Protein AF-A0A1V4MBL6-F1 (afdb_monomer)

Structure (mmCIF, N/CA/C/O backbone):
data_AF-A0A1V4MBL6-F1
#
_entry.id   AF-A0A1V4MBL6-F1
#
loop_
_atom_site.group_PDB
_atom_site.id
_atom_site.type_symbol
_atom_site.label_atom_id
_atom_site.label_alt_id
_atom_site.label_comp_id
_atom_site.label_asym_id
_atom_site.label_entity_id
_atom_site.label_seq_id
_atom_site.pdbx_PDB_ins_code
_atom_site.Cartn_x
_atom_site.Cartn_y
_atom_site.Cartn_z
_atom_site.occupancy
_atom_site.B_iso_or_equiv
_atom_site.auth_seq_id
_atom_site.auth_comp_id
_atom_site.auth_asym_id
_atom_site.auth_atom_id
_atom_site.pdbx_PDB_model_num
ATOM 1 N N . MET A 1 1 ? -9.560 5.238 -21.343 1.00 43.06 1 MET A N 1
ATOM 2 C CA . MET A 1 1 ? -8.212 4.623 -21.256 1.00 43.06 1 MET A CA 1
ATOM 3 C C . MET A 1 1 ? -8.390 3.117 -21.176 1.00 43.06 1 MET A C 1
ATOM 5 O O . MET A 1 1 ? -9.021 2.657 -20.235 1.00 43.06 1 MET A O 1
ATOM 9 N N . ALA A 1 2 ? -7.923 2.374 -22.181 1.00 45.03 2 ALA A N 1
ATOM 10 C CA . ALA A 1 2 ? -8.092 0.924 -22.256 1.00 45.03 2 ALA A CA 1
ATOM 11 C C . ALA A 1 2 ? -7.493 0.217 -21.023 1.00 45.03 2 ALA A C 1
ATOM 13 O O . ALA A 1 2 ? -6.382 0.538 -20.595 1.00 45.03 2 ALA A O 1
ATOM 14 N N . ASN A 1 3 ? -8.230 -0.747 -20.464 1.00 56.44 3 ASN A N 1
ATOM 15 C CA . ASN A 1 3 ? -7.799 -1.600 -19.354 1.00 56.44 3 ASN A CA 1
ATOM 16 C C . ASN A 1 3 ? -6.728 -2.591 -19.850 1.00 56.44 3 ASN A C 1
ATOM 18 O O . ASN A 1 3 ? -6.990 -3.772 -20.071 1.00 56.44 3 ASN A O 1
ATOM 22 N N . ARG A 1 4 ? -5.502 -2.105 -20.078 1.00 68.50 4 ARG A N 1
ATOM 23 C CA . ARG A 1 4 ? -4.356 -2.967 -20.392 1.00 68.50 4 ARG A CA 1
ATOM 24 C C . ARG A 1 4 ? -4.126 -3.913 -19.209 1.00 68.50 4 ARG A C 1
ATOM 26 O O . ARG A 1 4 ? -3.923 -3.452 -18.084 1.00 68.50 4 ARG A O 1
ATOM 33 N N . LYS A 1 5 ? -4.122 -5.227 -19.459 1.00 79.00 5 LYS A N 1
ATOM 34 C CA . LYS A 1 5 ? -3.709 -6.224 -18.458 1.00 79.00 5 LYS A CA 1
ATOM 35 C C . LYS A 1 5 ? -2.285 -5.905 -17.987 1.00 79.00 5 LYS A C 1
ATOM 37 O O . LYS A 1 5 ? -1.397 -5.702 -18.814 1.00 79.00 5 LYS A O 1
ATOM 42 N N . LYS A 1 6 ? -2.076 -5.847 -16.667 1.00 82.12 6 LYS A N 1
ATOM 43 C CA . LYS A 1 6 ? -0.747 -5.608 -16.082 1.00 82.12 6 LYS A CA 1
ATOM 44 C C . LYS A 1 6 ? 0.186 -6.753 -16.453 1.00 82.12 6 LYS A C 1
ATOM 46 O O . LYS A 1 6 ? -0.160 -7.914 -16.239 1.00 82.12 6 LYS A O 1
ATOM 51 N N . ASN A 1 7 ? 1.357 -6.428 -16.990 1.00 87.81 7 ASN A N 1
ATOM 52 C CA . ASN A 1 7 ? 2.386 -7.427 -17.259 1.00 87.81 7 ASN A CA 1
ATOM 53 C C . ASN A 1 7 ? 3.273 -7.652 -16.012 1.00 87.81 7 ASN A C 1
ATOM 55 O O . ASN A 1 7 ? 3.113 -6.992 -14.983 1.00 87.81 7 ASN A O 1
ATOM 59 N N . LYS A 1 8 ? 4.228 -8.589 -16.090 1.00 90.75 8 LYS A N 1
ATOM 60 C CA . LYS A 1 8 ? 5.150 -8.883 -14.974 1.00 90.75 8 LYS A CA 1
ATOM 61 C C . LYS A 1 8 ? 5.974 -7.656 -14.545 1.00 90.75 8 LYS A C 1
ATOM 63 O O . LYS A 1 8 ? 6.215 -7.476 -13.355 1.00 90.75 8 LYS A O 1
ATOM 68 N N . LEU A 1 9 ? 6.346 -6.794 -15.494 1.00 92.50 9 LEU A N 1
ATOM 69 C CA . LEU A 1 9 ? 7.110 -5.567 -15.248 1.00 92.50 9 LEU A CA 1
ATOM 70 C C . LEU A 1 9 ? 6.273 -4.511 -14.505 1.00 92.50 9 LEU A C 1
ATOM 72 O O . LEU A 1 9 ? 6.762 -3.912 -13.551 1.00 92.50 9 LEU A O 1
ATOM 76 N N . ASP A 1 10 ? 5.000 -4.333 -14.877 1.00 92.38 10 ASP A N 1
ATOM 77 C CA . ASP A 1 10 ? 4.037 -3.475 -14.178 1.00 92.38 10 ASP A CA 1
ATOM 78 C C . ASP A 1 10 ? 3.860 -3.927 -12.72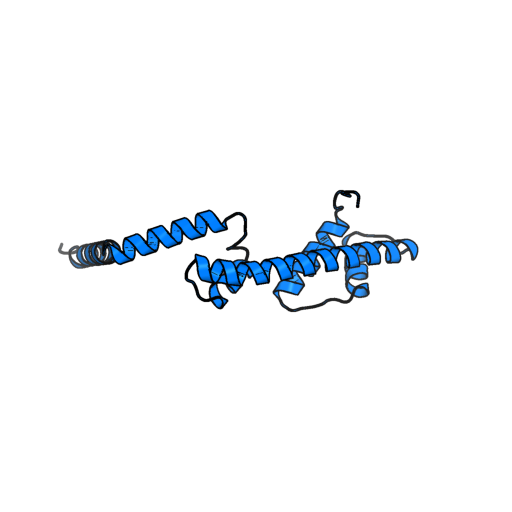5 1.00 92.38 10 ASP A C 1
ATOM 80 O O . ASP A 1 10 ? 3.910 -3.107 -11.807 1.00 92.38 10 ASP A O 1
ATOM 84 N N . ILE A 1 11 ? 3.655 -5.233 -12.517 1.00 93.00 11 ILE A N 1
ATOM 85 C CA . ILE A 1 11 ? 3.454 -5.815 -11.185 1.00 93.00 11 ILE A CA 1
ATOM 86 C C . ILE A 1 11 ? 4.705 -5.616 -10.326 1.00 93.00 11 ILE A C 1
ATOM 88 O O . ILE A 1 11 ? 4.586 -5.193 -9.173 1.00 93.00 11 ILE A O 1
ATOM 92 N N . HIS A 1 12 ? 5.896 -5.871 -10.879 1.00 95.25 12 HIS A N 1
ATOM 93 C CA . HIS A 1 12 ? 7.160 -5.656 -10.173 1.00 95.25 12 HIS A CA 1
ATOM 94 C C . HIS A 1 12 ? 7.353 -4.193 -9.787 1.00 95.25 12 HIS A C 1
ATOM 96 O O . HIS A 1 12 ? 7.524 -3.900 -8.605 1.00 95.25 12 HIS A O 1
ATOM 102 N N . ALA A 1 13 ? 7.270 -3.277 -10.757 1.00 96.06 13 ALA A N 1
ATOM 103 C CA . ALA A 1 13 ? 7.477 -1.852 -10.522 1.00 96.06 13 ALA A CA 1
ATOM 104 C C . ALA A 1 13 ? 6.503 -1.314 -9.465 1.00 96.06 13 ALA A C 1
ATOM 106 O O . ALA A 1 13 ? 6.914 -0.621 -8.536 1.00 96.06 13 ALA A O 1
ATOM 107 N N . GLU A 1 14 ? 5.219 -1.674 -9.553 1.00 96.06 14 GLU A N 1
ATOM 108 C CA . GLU A 1 14 ? 4.226 -1.278 -8.552 1.00 96.06 14 GLU A CA 1
ATOM 109 C C . GLU A 1 14 ? 4.527 -1.839 -7.168 1.00 96.06 14 GLU A C 1
ATOM 111 O O . GLU A 1 14 ? 4.448 -1.100 -6.190 1.00 96.06 14 GLU A O 1
ATOM 116 N N . THR A 1 15 ? 4.866 -3.124 -7.072 1.00 94.81 15 THR A N 1
ATOM 117 C CA . THR A 1 15 ? 5.151 -3.778 -5.788 1.00 94.81 15 THR A CA 1
ATOM 118 C C . THR A 1 15 ? 6.391 -3.172 -5.140 1.00 94.81 15 THR A C 1
ATOM 120 O O . THR A 1 15 ? 6.373 -2.821 -3.960 1.00 94.81 15 THR A O 1
ATOM 123 N N . ARG A 1 16 ? 7.455 -2.977 -5.926 1.00 96.38 16 ARG A N 1
ATOM 124 C CA . ARG A 1 16 ? 8.711 -2.379 -5.472 1.00 96.38 16 ARG A CA 1
ATOM 125 C C . ARG A 1 16 ? 8.497 -0.954 -4.968 1.00 96.38 16 ARG A C 1
ATOM 127 O O . ARG A 1 16 ? 8.894 -0.638 -3.848 1.00 96.38 16 ARG A O 1
ATOM 134 N N . LEU A 1 17 ? 7.811 -0.121 -5.753 1.00 97.00 17 LEU A N 1
ATOM 135 C CA . LEU A 1 17 ? 7.488 1.259 -5.382 1.00 97.00 17 LEU A CA 1
ATOM 136 C C . LEU A 1 17 ? 6.540 1.333 -4.180 1.00 97.00 17 LEU A C 1
ATOM 138 O O . LEU A 1 17 ? 6.708 2.204 -3.329 1.00 97.00 17 LEU A O 1
ATOM 142 N N . TRP A 1 18 ? 5.564 0.426 -4.081 1.00 95.25 18 TRP A N 1
ATOM 143 C CA . TRP A 1 18 ? 4.663 0.350 -2.932 1.00 95.25 18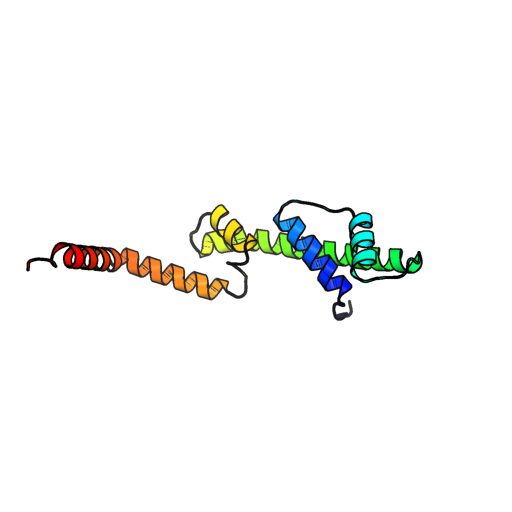 TRP A CA 1
ATOM 144 C C . TRP A 1 18 ? 5.440 0.070 -1.645 1.00 95.25 18 TRP A C 1
ATOM 146 O O . TRP A 1 18 ? 5.322 0.835 -0.690 1.00 95.25 18 TRP A O 1
ATOM 156 N N . ASN A 1 19 ? 6.303 -0.947 -1.648 1.00 94.06 19 ASN A N 1
ATOM 157 C CA . ASN A 1 19 ? 7.105 -1.317 -0.482 1.00 94.06 19 ASN A CA 1
ATOM 158 C C . ASN A 1 19 ? 8.043 -0.187 -0.036 1.00 94.06 19 ASN A C 1
ATOM 160 O O . ASN A 1 19 ? 8.157 0.078 1.159 1.00 94.06 19 ASN A O 1
ATOM 164 N N . LEU A 1 20 ? 8.675 0.516 -0.982 1.00 94.62 20 LEU A N 1
ATOM 165 C CA . LEU A 1 20 ? 9.481 1.701 -0.671 1.00 94.62 20 LEU A CA 1
ATOM 166 C C . LEU A 1 20 ? 8.623 2.818 -0.066 1.00 94.62 20 LEU A C 1
ATOM 168 O O . LEU A 1 20 ? 9.006 3.420 0.935 1.00 94.62 20 LEU A O 1
ATOM 172 N N . SER A 1 21 ? 7.425 3.046 -0.612 1.00 92.81 21 SER A N 1
ATOM 173 C CA . SER A 1 21 ? 6.523 4.089 -0.121 1.00 92.81 21 SER A CA 1
ATOM 174 C C . SER A 1 21 ? 6.066 3.859 1.323 1.00 92.81 21 SER A C 1
ATOM 176 O O . SER A 1 21 ? 5.936 4.830 2.068 1.00 92.81 21 SER A O 1
ATOM 178 N N . LEU A 1 22 ? 5.884 2.597 1.733 1.00 90.00 22 LEU A N 1
ATOM 179 C CA . LEU A 1 22 ? 5.556 2.225 3.113 1.00 90.00 22 LEU A CA 1
ATOM 180 C C . LEU A 1 22 ? 6.704 2.533 4.085 1.00 90.00 22 LEU A C 1
ATOM 182 O O . LEU A 1 22 ? 6.453 2.884 5.232 1.00 90.00 22 LEU A O 1
ATOM 186 N N . LYS A 1 23 ? 7.954 2.464 3.611 1.00 90.75 23 LYS A N 1
ATOM 187 C CA . LYS A 1 23 ? 9.169 2.790 4.375 1.00 90.75 23 LYS A CA 1
ATOM 188 C C . LYS A 1 23 ? 9.588 4.261 4.265 1.00 90.75 23 LYS A C 1
ATOM 190 O O . LYS A 1 23 ? 10.669 4.614 4.718 1.00 90.75 23 LYS A O 1
ATOM 195 N N . ASN A 1 24 ? 8.773 5.113 3.633 1.00 88.88 24 ASN A N 1
ATOM 196 C CA . ASN A 1 24 ? 9.128 6.497 3.283 1.00 88.88 24 ASN A CA 1
ATOM 197 C C . ASN A 1 24 ? 10.412 6.632 2.443 1.00 88.88 24 ASN A C 1
ATOM 199 O O . ASN A 1 24 ? 11.062 7.672 2.457 1.00 88.88 24 ASN A O 1
ATOM 203 N N . GLN A 1 25 ? 10.750 5.601 1.672 1.00 92.94 25 GLN A N 1
ATOM 204 C CA . GLN A 1 25 ? 11.903 5.589 0.780 1.00 92.94 25 GLN A CA 1
ATOM 205 C C . GLN A 1 25 ? 11.485 5.903 -0.658 1.00 92.94 25 GLN A C 1
ATOM 207 O O . GLN A 1 25 ? 10.335 5.701 -1.063 1.00 92.94 25 GLN A O 1
ATOM 212 N N . GLN A 1 26 ? 12.443 6.388 -1.443 1.00 92.19 26 GLN A N 1
ATOM 213 C CA . GLN A 1 26 ? 12.289 6.645 -2.869 1.00 92.19 26 GLN A CA 1
ATOM 214 C C . GLN A 1 26 ? 13.444 5.987 -3.627 1.00 92.19 26 GLN A C 1
ATOM 216 O O . GLN A 1 26 ? 14.512 5.762 -3.072 1.00 92.19 26 GLN A O 1
ATOM 221 N N . ILE A 1 27 ? 13.207 5.663 -4.892 1.00 95.25 27 ILE A N 1
ATOM 222 C CA . ILE A 1 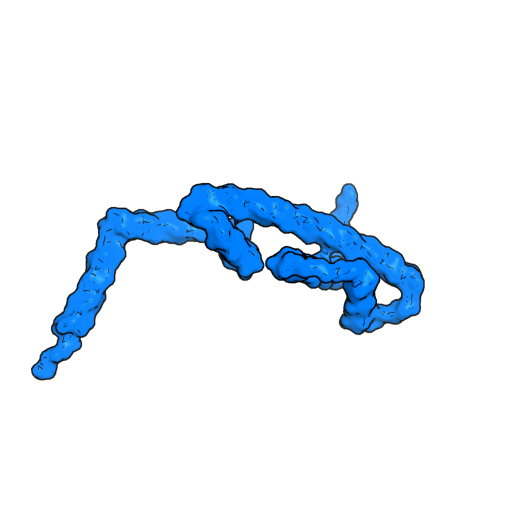27 ? 14.213 5.166 -5.838 1.00 95.25 27 ILE A CA 1
ATOM 223 C C . ILE A 1 27 ? 14.143 6.050 -7.078 1.00 95.25 27 ILE A C 1
ATOM 225 O O . ILE A 1 27 ? 13.041 6.523 -7.391 1.00 95.25 27 ILE A O 1
ATOM 229 N N . ALA A 1 28 ? 15.249 6.300 -7.782 1.00 94.88 28 ALA A N 1
ATOM 230 C CA . ALA A 1 28 ? 15.177 7.010 -9.053 1.00 94.88 28 ALA A CA 1
ATOM 231 C C . ALA A 1 28 ? 14.520 6.123 -10.123 1.00 94.88 28 ALA A C 1
ATOM 233 O O . ALA A 1 28 ? 14.478 4.898 -10.027 1.00 94.88 28 ALA A O 1
ATOM 234 N N . THR A 1 29 ? 13.941 6.739 -11.155 1.00 94.00 29 THR A N 1
ATOM 235 C CA . THR A 1 29 ? 13.358 5.976 -12.273 1.00 94.00 29 THR A CA 1
ATOM 236 C C . THR A 1 29 ? 14.428 5.186 -13.025 1.00 94.00 29 THR A C 1
ATOM 238 O O . THR A 1 29 ? 14.142 4.069 -13.439 1.00 94.00 29 THR A O 1
ATOM 241 N N . LYS A 1 30 ? 15.640 5.740 -13.156 1.00 92.00 30 LYS A N 1
ATOM 242 C CA . LYS A 1 30 ? 16.775 5.066 -13.791 1.00 92.00 30 LYS A CA 1
ATOM 243 C C . LYS A 1 30 ? 17.194 3.826 -13.002 1.00 92.00 30 LYS A C 1
ATOM 245 O O . LYS A 1 30 ? 17.123 2.738 -13.547 1.00 92.00 30 LYS A O 1
ATOM 250 N N . ASP A 1 31 ? 17.455 3.968 -11.704 1.00 94.31 31 ASP A N 1
ATOM 251 C CA . ASP A 1 31 ? 17.866 2.837 -10.859 1.00 94.31 31 ASP A CA 1
ATOM 252 C C . ASP A 1 31 ? 16.828 1.705 -10.848 1.00 94.31 31 ASP A C 1
ATOM 254 O O . ASP A 1 31 ? 17.177 0.529 -10.856 1.00 94.31 31 ASP A O 1
ATOM 258 N N . LEU A 1 32 ? 15.531 2.041 -10.858 1.00 95.00 32 LEU A N 1
ATOM 259 C CA . LEU A 1 32 ? 14.476 1.031 -10.946 1.00 95.00 32 LEU A CA 1
ATOM 260 C C . LEU A 1 32 ? 14.412 0.374 -12.334 1.00 95.00 32 LEU A C 1
ATOM 262 O O . LEU A 1 32 ? 14.095 -0.810 -12.423 1.00 95.00 32 LEU A O 1
ATOM 266 N N . ALA A 1 33 ? 14.693 1.115 -13.408 1.00 93.31 33 ALA A N 1
ATOM 267 C CA . ALA A 1 33 ? 14.804 0.538 -14.744 1.00 93.31 33 ALA A CA 1
ATOM 268 C C . ALA A 1 33 ? 15.999 -0.421 -14.818 1.00 93.31 33 ALA A C 1
ATOM 270 O O . ALA A 1 33 ? 15.813 -1.556 -15.250 1.00 93.31 33 ALA A O 1
ATOM 271 N N . ASP A 1 34 ? 17.161 -0.023 -14.300 1.00 91.81 34 ASP A N 1
ATOM 272 C CA . ASP A 1 34 ? 18.366 -0.856 -14.238 1.00 91.81 34 ASP A CA 1
ATOM 273 C C . ASP A 1 34 ? 18.122 -2.126 -13.395 1.00 91.81 34 ASP A C 1
ATOM 275 O O . ASP A 1 34 ? 18.433 -3.236 -13.832 1.00 91.81 34 ASP A O 1
ATOM 279 N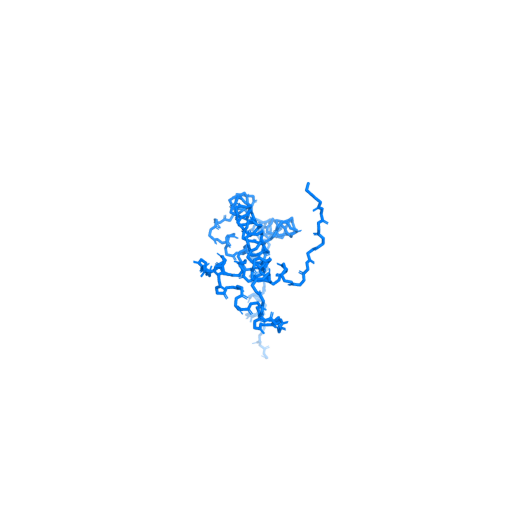 N . GLU A 1 35 ? 17.454 -1.997 -12.237 1.00 93.25 35 GLU A N 1
ATOM 280 C CA . GLU A 1 35 ? 17.013 -3.132 -11.404 1.00 93.25 35 GLU A CA 1
ATOM 281 C C . GLU A 1 35 ? 16.134 -4.104 -12.214 1.00 93.25 35 GLU A C 1
ATOM 283 O O . GLU A 1 35 ? 16.308 -5.322 -12.147 1.00 93.25 35 GLU A O 1
ATOM 288 N N . MET A 1 36 ? 15.187 -3.581 -12.999 1.00 93.38 36 MET A N 1
ATOM 289 C CA . MET A 1 36 ? 14.282 -4.386 -13.824 1.00 93.38 36 MET A CA 1
ATOM 290 C C . MET A 1 36 ? 14.998 -5.056 -14.999 1.00 93.38 36 MET A C 1
ATOM 292 O O . MET A 1 36 ? 14.713 -6.216 -15.294 1.00 93.38 36 MET A O 1
ATOM 296 N N . ILE A 1 37 ? 15.925 -4.358 -15.653 1.00 91.69 37 ILE A N 1
ATOM 297 C CA . ILE A 1 37 ? 16.739 -4.897 -16.747 1.00 91.69 37 ILE A CA 1
ATOM 298 C C . ILE A 1 37 ? 17.537 -6.097 -16.253 1.00 91.69 37 ILE A C 1
ATOM 300 O O . ILE A 1 37 ? 17.433 -7.184 -16.826 1.00 91.69 37 ILE A O 1
ATOM 304 N N . TYR A 1 38 ? 18.249 -5.911 -15.140 1.00 90.88 38 TYR A N 1
ATOM 305 C CA . TYR A 1 38 ? 19.035 -6.956 -14.502 1.00 90.88 38 TYR A CA 1
ATOM 306 C C . TYR A 1 38 ? 18.158 -8.143 -14.077 1.00 90.88 38 TYR A C 1
ATOM 308 O O . TYR A 1 38 ? 18.432 -9.285 -14.440 1.00 90.88 38 TYR A O 1
ATOM 316 N N . ARG A 1 39 ? 17.056 -7.879 -13.363 1.00 91.50 39 ARG A N 1
ATOM 317 C CA . ARG A 1 39 ? 16.203 -8.925 -12.775 1.00 91.50 39 ARG A CA 1
ATOM 318 C C . ARG A 1 39 ? 15.457 -9.772 -13.804 1.00 91.50 39 ARG A C 1
ATOM 320 O O . ARG A 1 39 ? 15.175 -10.937 -13.541 1.00 91.50 39 ARG A O 1
ATOM 327 N N . PHE A 1 40 ? 15.078 -9.184 -14.935 1.00 91.12 40 PHE A N 1
ATOM 328 C CA . PHE A 1 40 ? 14.296 -9.862 -15.971 1.00 91.12 40 PHE A CA 1
ATOM 329 C C . PHE A 1 40 ? 15.129 -10.238 -17.202 1.00 91.12 40 PHE A C 1
ATOM 331 O O . PHE A 1 40 ? 14.546 -10.608 -18.220 1.00 91.12 40 PHE A O 1
ATOM 338 N N . HIS A 1 41 ? 16.463 -10.154 -17.114 1.00 88.88 41 HIS A N 1
ATOM 339 C CA . HIS A 1 41 ? 17.400 -10.449 -18.206 1.00 88.88 41 HIS A CA 1
ATOM 340 C C . HIS A 1 41 ? 17.016 -9.755 -19.517 1.00 88.88 41 HIS A C 1
ATOM 342 O O . HIS A 1 41 ? 17.036 -10.333 -20.606 1.00 88.88 41 HIS A O 1
ATOM 348 N N . LEU A 1 42 ? 16.617 -8.490 -19.409 1.00 85.75 42 LEU A N 1
ATOM 349 C CA . LEU A 1 42 ? 16.246 -7.709 -20.570 1.00 85.75 42 LEU A CA 1
ATOM 350 C C . LEU A 1 42 ? 17.538 -7.275 -21.272 1.00 85.75 42 LEU A C 1
ATOM 352 O O . LEU A 1 42 ? 18.304 -6.504 -20.722 1.00 85.75 42 LEU A O 1
ATOM 356 N N . GLY A 1 43 ? 17.788 -7.734 -22.499 1.00 78.06 43 GLY A N 1
ATOM 357 C CA . GLY A 1 43 ? 18.856 -7.160 -23.333 1.00 78.06 43 GLY A CA 1
ATOM 358 C C . GLY A 1 43 ? 18.794 -5.620 -23.408 1.00 78.06 43 GLY A C 1
ATOM 359 O O . GLY A 1 43 ? 17.701 -5.048 -23.515 1.00 78.06 43 GLY A O 1
ATOM 360 N N . ASN A 1 44 ? 19.960 -4.971 -23.350 1.00 67.38 44 ASN A N 1
ATOM 361 C CA . ASN A 1 44 ? 20.098 -3.513 -23.371 1.00 67.38 44 ASN A CA 1
ATOM 362 C C . ASN A 1 44 ? 19.750 -2.953 -24.755 1.00 67.38 44 ASN A C 1
ATOM 364 O O . ASN A 1 44 ? 20.436 -3.223 -25.737 1.00 67.38 44 ASN A O 1
ATOM 368 N N . SER A 1 45 ? 18.688 -2.153 -24.834 1.00 72.38 45 SER A N 1
ATOM 369 C CA . SER A 1 45 ? 18.372 -1.360 -26.025 1.00 72.38 45 SER A CA 1
ATOM 370 C C . SER A 1 45 ? 17.715 -0.051 -25.599 1.00 72.38 45 SER A C 1
ATOM 372 O O . SER A 1 45 ? 16.824 -0.060 -24.751 1.00 72.38 45 SER A O 1
ATOM 374 N N . ALA A 1 46 ? 18.106 1.064 -26.220 1.00 67.44 46 ALA A N 1
ATOM 375 C CA . ALA A 1 46 ? 17.603 2.396 -25.868 1.00 67.44 46 ALA A CA 1
ATOM 376 C C . ALA A 1 46 ? 16.066 2.518 -25.974 1.00 67.44 46 ALA A C 1
ATOM 378 O O . ALA A 1 46 ? 15.431 3.228 -25.196 1.00 67.44 46 ALA A O 1
ATOM 379 N N . TRP A 1 47 ? 15.445 1.779 -26.900 1.00 65.94 47 TRP A N 1
ATOM 380 C CA . TRP A 1 47 ? 13.984 1.691 -27.025 1.00 65.94 47 TRP A CA 1
ATOM 381 C C . TRP A 1 47 ? 13.321 1.054 -25.797 1.00 65.94 47 TRP A C 1
ATOM 383 O O . TRP A 1 47 ? 12.257 1.491 -25.356 1.00 65.94 47 TRP A O 1
ATOM 393 N N . ARG A 1 48 ? 13.967 0.048 -25.201 1.00 78.88 48 ARG A N 1
ATOM 394 C CA . ARG A 1 48 ? 13.455 -0.656 -24.022 1.00 78.88 48 ARG A CA 1
ATOM 395 C C . ARG A 1 48 ? 13.549 0.197 -22.760 1.00 78.88 48 ARG A C 1
ATOM 397 O O . ARG A 1 48 ? 12.635 0.140 -21.940 1.00 78.88 48 ARG A O 1
ATOM 404 N N . ASP A 1 49 ? 14.573 1.038 -22.648 1.00 80.94 49 ASP A N 1
ATOM 405 C CA . ASP A 1 49 ? 14.704 1.986 -21.536 1.00 80.94 49 ASP A CA 1
ATOM 406 C C . ASP A 1 49 ? 13.540 2.979 -21.511 1.00 80.94 49 ASP A C 1
ATOM 408 O O . ASP A 1 49 ? 12.941 3.215 -20.461 1.00 80.94 49 ASP A O 1
ATOM 412 N N . GLN A 1 50 ? 13.149 3.515 -22.672 1.00 86.31 50 GLN A N 1
ATOM 413 C CA . GLN A 1 50 ? 12.004 4.425 -22.766 1.00 86.31 50 GLN A CA 1
ATOM 414 C C . GLN A 1 50 ? 10.690 3.750 -22.351 1.00 86.31 50 GLN A C 1
ATOM 416 O O . GLN A 1 50 ? 9.872 4.346 -21.642 1.00 86.31 50 GLN A O 1
ATOM 421 N N . ASP A 1 51 ? 10.475 2.500 -22.756 1.00 88.88 51 ASP A N 1
ATOM 422 C CA . ASP A 1 51 ? 9.270 1.763 -22.380 1.00 88.88 51 ASP A CA 1
ATOM 423 C C . ASP A 1 51 ? 9.248 1.394 -20.892 1.00 88.88 51 ASP A C 1
ATOM 425 O O . ASP A 1 51 ? 8.203 1.519 -20.241 1.00 88.88 51 ASP A O 1
ATOM 429 N N . LEU A 1 52 ? 10.395 1.031 -20.313 1.00 91.56 52 LEU A N 1
ATOM 430 C CA . LEU A 1 52 ? 10.530 0.820 -18.872 1.00 91.56 52 LEU A CA 1
ATOM 431 C C . LEU A 1 52 ? 10.241 2.102 -18.090 1.00 91.56 52 LEU A C 1
ATOM 433 O O . LEU A 1 52 ? 9.479 2.064 -17.121 1.00 91.56 52 LEU A O 1
ATOM 437 N N . GLN A 1 53 ? 10.746 3.252 -18.541 1.00 92.81 53 GLN A N 1
ATOM 438 C CA . GLN A 1 53 ? 10.429 4.540 -17.925 1.00 92.81 53 GLN A CA 1
ATOM 439 C C . GLN A 1 53 ? 8.920 4.819 -17.941 1.00 92.81 53 GLN A C 1
ATOM 441 O O . GLN A 1 53 ? 8.354 5.202 -16.913 1.00 92.81 53 GLN A O 1
ATOM 446 N N . LYS A 1 54 ? 8.230 4.570 -19.064 1.00 92.44 54 LYS A N 1
ATOM 447 C CA . LYS A 1 54 ? 6.765 4.723 -19.150 1.00 92.44 54 LYS A CA 1
ATOM 448 C C . LYS A 1 54 ? 6.038 3.809 -18.158 1.00 92.44 54 LYS A C 1
ATOM 450 O O . LYS A 1 54 ? 5.108 4.266 -17.485 1.00 92.44 54 LYS A O 1
ATOM 455 N N . ILE A 1 55 ? 6.463 2.547 -18.038 1.00 93.19 55 ILE A N 1
ATOM 456 C CA . ILE A 1 55 ? 5.906 1.581 -17.074 1.00 93.19 55 ILE A CA 1
ATOM 457 C C . ILE A 1 55 ? 6.105 2.085 -15.642 1.00 93.19 55 ILE A C 1
ATOM 459 O O . ILE A 1 55 ? 5.140 2.162 -14.876 1.00 93.19 55 ILE A O 1
ATOM 463 N N . ILE A 1 56 ? 7.322 2.503 -15.291 1.00 95.38 56 ILE A N 1
ATOM 464 C CA . ILE A 1 56 ? 7.664 2.995 -13.953 1.00 95.38 56 ILE A CA 1
ATOM 465 C C . ILE A 1 56 ? 6.855 4.247 -13.603 1.00 95.38 56 ILE A C 1
ATOM 467 O O . ILE A 1 56 ? 6.281 4.327 -12.517 1.00 95.38 56 ILE A O 1
ATOM 471 N N . LEU A 1 57 ? 6.740 5.216 -14.514 1.00 94.69 57 LEU A N 1
ATOM 472 C CA . LEU A 1 57 ? 5.943 6.427 -14.290 1.00 94.69 57 LEU A CA 1
ATOM 473 C C . LEU A 1 57 ? 4.458 6.104 -14.084 1.00 94.69 57 LEU A C 1
ATOM 475 O O . LEU A 1 57 ? 3.799 6.677 -13.209 1.00 94.69 57 LEU A O 1
ATOM 479 N N . ALA A 1 58 ? 3.917 5.161 -14.856 1.00 93.19 58 ALA A N 1
ATOM 480 C CA . ALA A 1 58 ? 2.549 4.701 -14.673 1.00 93.19 58 ALA A CA 1
ATOM 481 C C . ALA A 1 58 ? 2.364 3.998 -13.315 1.00 93.19 58 ALA A C 1
ATOM 483 O O . ALA A 1 58 ? 1.395 4.295 -12.608 1.00 93.19 58 ALA A O 1
ATOM 484 N N . ALA A 1 59 ? 3.310 3.147 -12.912 1.00 94.94 59 ALA A N 1
ATOM 485 C CA . ALA A 1 59 ? 3.327 2.492 -11.607 1.00 94.94 59 ALA A CA 1
ATOM 486 C C . ALA A 1 59 ? 3.402 3.506 -10.453 1.00 94.94 59 ALA A C 1
ATOM 488 O O . ALA A 1 59 ? 2.595 3.426 -9.525 1.00 94.94 59 ALA A O 1
ATOM 489 N N . ARG A 1 60 ? 4.266 4.530 -10.540 1.00 95.31 60 ARG A N 1
ATOM 490 C CA . ARG A 1 60 ? 4.355 5.623 -9.549 1.00 95.31 60 ARG A CA 1
ATOM 491 C C . ARG A 1 60 ? 3.021 6.323 -9.351 1.00 95.31 60 ARG A C 1
ATOM 493 O O . ARG A 1 60 ? 2.588 6.495 -8.215 1.00 95.31 60 ARG A O 1
ATOM 500 N N . ARG A 1 61 ? 2.336 6.692 -10.439 1.00 94.56 61 ARG A N 1
ATOM 501 C CA . ARG A 1 61 ? 1.009 7.326 -10.354 1.00 94.56 61 ARG A CA 1
ATOM 502 C C . ARG A 1 61 ? 0.001 6.433 -9.634 1.00 94.56 61 ARG A C 1
ATOM 504 O O . ARG A 1 61 ? -0.756 6.923 -8.798 1.00 94.56 61 ARG A O 1
ATOM 511 N N . ARG A 1 62 ? -0.006 5.129 -9.926 1.00 94.06 62 ARG A N 1
ATOM 512 C CA . ARG A 1 62 ? -0.902 4.163 -9.268 1.00 94.06 62 ARG A CA 1
ATOM 513 C C . ARG A 1 62 ? -0.576 4.009 -7.780 1.00 94.06 62 ARG A C 1
ATOM 515 O O . ARG A 1 62 ? -1.491 4.061 -6.962 1.00 94.06 62 ARG A O 1
ATOM 522 N N . VAL A 1 63 ? 0.705 3.915 -7.426 1.00 94.56 63 VAL A N 1
ATOM 523 C CA . VAL A 1 63 ? 1.179 3.852 -6.033 1.00 94.56 63 VAL A CA 1
ATOM 524 C C . VAL A 1 63 ? 0.829 5.124 -5.262 1.00 94.56 63 VAL A C 1
ATOM 526 O O . VAL A 1 63 ? 0.294 5.026 -4.161 1.00 94.56 63 VAL A O 1
ATOM 529 N N . MET A 1 64 ? 1.032 6.309 -5.845 1.00 93.38 64 MET A N 1
ATOM 530 C CA .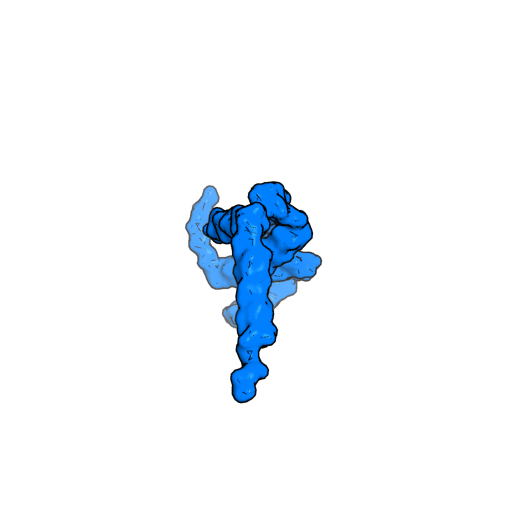 MET A 1 64 ? 0.646 7.578 -5.217 1.00 93.38 64 MET A CA 1
ATOM 531 C C . MET A 1 64 ? -0.858 7.639 -4.950 1.00 93.38 64 MET A C 1
ATOM 533 O O . MET A 1 64 ? -1.263 7.897 -3.820 1.00 93.38 64 MET A O 1
ATOM 537 N N . ARG A 1 65 ? -1.693 7.313 -5.946 1.00 93.38 65 ARG A N 1
ATOM 538 C CA . ARG A 1 65 ? -3.155 7.257 -5.769 1.00 93.38 65 ARG A CA 1
ATOM 539 C C . ARG A 1 65 ? -3.554 6.276 -4.668 1.00 93.38 65 ARG A C 1
ATOM 541 O O . ARG A 1 65 ? -4.373 6.617 -3.816 1.00 93.38 65 ARG A O 1
ATOM 548 N N . ARG A 1 66 ? -2.953 5.080 -4.654 1.00 92.12 66 ARG A N 1
ATOM 549 C CA . ARG A 1 66 ? -3.185 4.069 -3.613 1.00 92.12 66 ARG A CA 1
ATOM 550 C C . ARG A 1 66 ? -2.799 4.592 -2.229 1.00 92.12 66 ARG A C 1
ATOM 552 O O . ARG A 1 66 ? -3.575 4.431 -1.294 1.00 92.12 66 ARG A O 1
ATOM 559 N N . ARG A 1 67 ? -1.647 5.254 -2.099 1.00 91.38 67 ARG A N 1
ATOM 560 C CA . ARG A 1 67 ? -1.170 5.836 -0.836 1.00 91.38 67 ARG A CA 1
ATOM 561 C C . ARG A 1 67 ? -2.088 6.951 -0.340 1.00 91.38 67 ARG A C 1
ATOM 563 O O . ARG A 1 67 ? -2.432 6.968 0.838 1.00 91.38 67 ARG A O 1
ATOM 570 N N . SER A 1 68 ? -2.535 7.841 -1.225 1.00 91.31 68 SER A N 1
ATOM 571 C CA . SER A 1 68 ? -3.506 8.885 -0.880 1.00 91.31 68 SER A CA 1
ATOM 572 C C . SER A 1 68 ? -4.834 8.289 -0.414 1.00 91.31 68 SER A C 1
ATOM 574 O O . SER A 1 68 ? -5.386 8.754 0.580 1.00 91.31 68 SER A O 1
ATOM 576 N N . LYS A 1 69 ? -5.326 7.236 -1.085 1.00 91.81 69 LYS A N 1
ATOM 577 C CA . LYS A 1 69 ? -6.537 6.518 -0.661 1.00 91.81 69 LYS A CA 1
ATOM 578 C C . LYS A 1 69 ? -6.348 5.874 0.714 1.00 91.81 69 LYS A C 1
ATOM 580 O O . LYS A 1 69 ? -7.177 6.076 1.589 1.00 91.81 69 LYS A O 1
ATOM 585 N N . MET A 1 70 ? -5.225 5.188 0.933 1.00 91.50 70 MET A N 1
ATOM 586 C CA . MET A 1 70 ? -4.893 4.586 2.226 1.00 91.50 70 MET A CA 1
ATOM 587 C C . MET A 1 70 ? -4.865 5.629 3.349 1.00 91.50 70 MET A C 1
ATOM 589 O O . MET A 1 70 ? -5.471 5.402 4.386 1.00 91.50 70 MET A O 1
ATOM 593 N N . LYS A 1 71 ? -4.233 6.792 3.136 1.00 89.81 71 LYS A N 1
ATOM 594 C CA . LYS A 1 71 ? -4.201 7.870 4.138 1.00 89.81 71 LYS A CA 1
ATOM 595 C C . LYS A 1 71 ? -5.605 8.375 4.486 1.00 89.81 71 LYS A C 1
ATOM 597 O O . LYS A 1 71 ? -5.907 8.533 5.660 1.00 89.81 71 LYS A O 1
ATOM 602 N N . LYS A 1 72 ? -6.470 8.576 3.484 1.00 91.62 72 LYS A N 1
ATOM 603 C CA . LYS A 1 72 ? -7.878 8.956 3.711 1.00 91.62 72 LYS A CA 1
ATOM 604 C C . LYS A 1 72 ? -8.637 7.885 4.496 1.00 91.62 72 LYS A C 1
ATOM 606 O O . LYS A 1 72 ? -9.383 8.207 5.415 1.00 91.62 72 LYS A O 1
ATOM 611 N N . ASN A 1 73 ? -8.423 6.619 4.148 1.00 93.25 73 ASN A N 1
ATOM 612 C CA . ASN A 1 73 ? -9.061 5.502 4.827 1.00 93.25 73 ASN A CA 1
ATOM 613 C C . ASN A 1 73 ? -8.604 5.371 6.279 1.00 93.25 73 ASN A C 1
ATOM 615 O O . ASN A 1 73 ? -9.443 5.096 7.118 1.00 93.25 73 ASN A O 1
ATOM 619 N N . ILE A 1 74 ? -7.321 5.592 6.589 1.00 94.56 74 ILE A N 1
ATOM 620 C CA . ILE A 1 74 ? -6.797 5.508 7.961 1.00 94.56 74 ILE A CA 1
ATOM 621 C C . ILE A 1 74 ? -7.584 6.424 8.901 1.00 94.56 74 ILE A C 1
ATOM 623 O O . ILE A 1 74 ? -8.070 5.944 9.920 1.00 94.56 74 ILE A O 1
ATOM 627 N N . SER A 1 75 ? -7.780 7.695 8.542 1.00 92.00 75 SER A N 1
ATOM 628 C CA . SER A 1 75 ? -8.555 8.624 9.377 1.00 92.00 75 SER A CA 1
ATOM 629 C C . SER A 1 75 ? -10.015 8.189 9.519 1.00 92.00 75 SER A C 1
ATOM 631 O O . SER A 1 75 ? -10.563 8.167 10.619 1.00 92.00 75 SER A O 1
ATOM 633 N N . ALA A 1 76 ? -10.647 7.756 8.423 1.0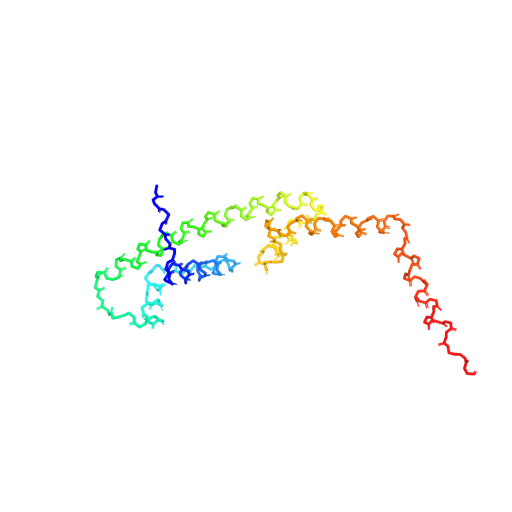0 94.44 76 ALA A N 1
ATOM 634 C CA . ALA A 1 76 ? -12.025 7.267 8.466 1.00 94.44 76 ALA A CA 1
ATOM 635 C C . ALA A 1 76 ? -12.175 5.983 9.307 1.00 94.44 76 ALA A C 1
ATOM 637 O O . ALA A 1 76 ? -13.155 5.817 10.031 1.00 94.44 76 ALA A O 1
ATOM 638 N N . TRP A 1 77 ? -11.214 5.066 9.214 1.00 96.31 77 TRP A N 1
ATOM 639 C CA . TRP A 1 77 ? -11.191 3.820 9.970 1.00 96.31 77 TRP A CA 1
ATOM 640 C C . TRP A 1 77 ? -10.888 4.058 11.443 1.00 96.31 77 TRP A C 1
ATOM 642 O O . TRP A 1 77 ? -11.524 3.428 12.272 1.00 96.31 77 TRP A O 1
ATOM 652 N N . ALA A 1 78 ? -9.987 4.978 11.783 1.00 95.94 78 ALA A N 1
ATOM 653 C CA . ALA A 1 78 ? -9.698 5.349 13.167 1.00 95.94 78 ALA A CA 1
ATOM 654 C C . ALA A 1 78 ? -10.953 5.824 13.902 1.00 95.94 78 ALA A C 1
ATOM 656 O O . ALA A 1 78 ? -11.253 5.327 14.986 1.00 95.94 78 ALA A O 1
ATOM 657 N N . LEU A 1 79 ? -11.740 6.690 13.257 1.00 94.12 79 LEU A N 1
ATOM 658 C CA . LEU A 1 79 ? -13.023 7.145 13.789 1.00 94.12 79 LEU A CA 1
ATOM 659 C C . LEU A 1 79 ? -14.016 5.989 13.952 1.00 94.12 79 LEU A C 1
ATOM 661 O O . LEU A 1 79 ? -14.562 5.796 15.031 1.00 94.12 79 LEU A O 1
ATOM 665 N N . LYS A 1 80 ? -14.224 5.182 12.904 1.00 94.44 80 LYS A N 1
ATOM 666 C CA . LYS A 1 80 ? -15.212 4.088 12.931 1.00 94.44 80 LYS A CA 1
ATOM 667 C C . LYS A 1 80 ? -14.849 2.958 13.891 1.00 94.44 80 LYS A C 1
ATOM 669 O O . LYS A 1 80 ? -15.726 2.374 14.514 1.00 94.44 80 LYS A O 1
ATOM 674 N N . LEU A 1 81 ? -13.566 2.622 13.981 1.00 94.62 81 LEU A N 1
ATOM 675 C CA . LEU A 1 81 ? -13.069 1.594 14.888 1.00 94.62 81 LEU A CA 1
ATOM 676 C C . LEU A 1 81 ? -12.891 2.135 16.306 1.00 94.62 81 LEU A C 1
ATOM 678 O O . LEU A 1 81 ? -12.638 1.333 17.192 1.00 94.62 81 LEU A O 1
ATOM 682 N N . PHE A 1 82 ? -13.024 3.443 16.552 1.00 93.19 82 PHE A N 1
ATOM 683 C CA . PHE A 1 82 ? -12.672 4.097 17.819 1.00 93.19 82 PHE A CA 1
ATOM 684 C C . PHE A 1 82 ? -11.259 3.706 18.291 1.00 93.19 82 PHE A C 1
ATOM 686 O O . PHE A 1 82 ? -11.062 3.229 19.408 1.00 93.19 82 PHE A O 1
ATOM 693 N N . LEU A 1 83 ? -10.277 3.829 17.397 1.00 94.31 83 LEU A N 1
ATOM 694 C CA . LEU A 1 83 ? -8.868 3.541 17.669 1.00 94.31 83 LEU A CA 1
ATOM 695 C C . LEU A 1 83 ? -8.007 4.768 17.350 1.00 94.31 83 LEU A C 1
ATOM 697 O O . LEU A 1 83 ? -8.337 5.514 16.426 1.00 94.31 83 LEU A O 1
ATOM 701 N N . PRO A 1 84 ? -6.864 4.963 18.033 1.00 95.81 84 PRO A N 1
ATOM 702 C CA . PRO A 1 84 ? -5.917 6.006 17.660 1.00 95.81 84 PRO A CA 1
ATOM 703 C C . PRO A 1 84 ? -5.435 5.834 16.213 1.00 95.81 84 PRO A C 1
ATOM 705 O O . PRO A 1 84 ? -5.056 4.730 15.810 1.00 95.81 84 PRO A O 1
ATOM 708 N N . GLU A 1 85 ? -5.358 6.930 15.449 1.00 94.44 85 GLU A N 1
ATOM 709 C CA . GLU A 1 85 ? -4.914 6.894 14.044 1.00 94.44 85 GLU A CA 1
ATOM 710 C C . GLU A 1 85 ? -3.558 6.204 13.869 1.00 94.44 85 GLU A C 1
ATOM 712 O O . GLU A 1 85 ? -3.352 5.493 12.889 1.00 94.44 85 GLU A O 1
ATOM 717 N N . LYS A 1 86 ? -2.643 6.358 14.835 1.00 94.44 86 LYS A N 1
ATOM 718 C CA . LYS A 1 86 ? -1.323 5.713 14.815 1.00 94.44 86 LYS A CA 1
ATOM 719 C C . LYS A 1 86 ? -1.419 4.182 14.761 1.00 94.44 86 LYS A C 1
ATOM 721 O O . LYS A 1 86 ? -0.671 3.561 14.009 1.00 94.44 86 LYS A O 1
ATOM 726 N N . VAL A 1 87 ? -2.345 3.585 15.515 1.00 95.38 87 VAL A N 1
ATOM 727 C CA . VAL A 1 87 ? -2.563 2.126 15.540 1.00 95.38 87 VAL A CA 1
ATOM 728 C C . VAL A 1 87 ? -3.141 1.666 14.205 1.00 95.38 87 VAL A C 1
ATOM 730 O O . VAL A 1 87 ? -2.619 0.747 13.578 1.00 95.38 87 VAL A O 1
ATOM 733 N N . VAL A 1 88 ? -4.162 2.370 13.715 1.00 95.81 88 VAL A N 1
ATOM 734 C CA . VAL A 1 88 ? -4.796 2.076 12.421 1.00 95.81 88 VAL A CA 1
ATOM 735 C C . VAL A 1 88 ? -3.807 2.221 11.265 1.00 95.81 88 VAL A C 1
ATOM 737 O O . VAL A 1 88 ? -3.784 1.389 10.359 1.00 95.81 88 VAL A O 1
ATOM 740 N N . ALA A 1 89 ? -2.944 3.238 11.308 1.00 93.56 89 ALA A N 1
ATOM 741 C CA . ALA A 1 89 ? -1.883 3.433 10.332 1.00 93.56 89 ALA A CA 1
ATOM 742 C C . ALA A 1 89 ? -0.896 2.262 10.331 1.00 93.56 89 ALA A C 1
ATOM 744 O O . ALA A 1 89 ? -0.556 1.760 9.261 1.00 93.56 89 ALA A O 1
ATOM 745 N N . GLN A 1 90 ? -0.475 1.792 11.508 1.00 94.44 90 GLN A N 1
ATOM 746 C CA . GLN A 1 90 ? 0.415 0.638 11.629 1.00 94.44 90 GLN A CA 1
ATOM 747 C C . GLN A 1 90 ? -0.229 -0.629 11.050 1.00 94.44 90 GLN A C 1
ATOM 749 O O . GLN A 1 90 ? 0.402 -1.336 10.264 1.00 94.44 90 GLN A O 1
ATOM 754 N N . TRP A 1 91 ? -1.501 -0.887 11.361 1.00 94.94 91 TRP A N 1
ATOM 755 C CA . TRP A 1 91 ? -2.232 -2.035 10.821 1.00 94.94 91 TRP A CA 1
ATOM 756 C C . TRP A 1 91 ? -2.404 -1.952 9.303 1.00 94.94 91 TRP A C 1
ATOM 758 O O . TRP A 1 91 ? -2.241 -2.956 8.609 1.00 94.94 91 TRP A O 1
ATOM 768 N N . ALA A 1 92 ? -2.688 -0.763 8.769 1.00 93.31 92 ALA A N 1
ATOM 769 C CA . ALA A 1 92 ? -2.816 -0.544 7.332 1.00 93.31 92 ALA A CA 1
ATOM 770 C C . ALA A 1 92 ? -1.482 -0.739 6.591 1.00 93.31 92 ALA A C 1
ATOM 772 O O . ALA A 1 92 ? -1.448 -1.376 5.537 1.00 93.31 92 ALA A O 1
ATOM 773 N N . VAL A 1 93 ? -0.375 -0.235 7.150 1.00 89.62 93 VAL A N 1
ATOM 774 C CA . VAL A 1 93 ? 0.978 -0.396 6.587 1.00 89.62 93 VAL A CA 1
ATOM 775 C C . VAL A 1 93 ? 1.414 -1.862 6.595 1.00 89.62 93 VAL A C 1
ATOM 777 O O . VAL A 1 93 ? 1.966 -2.331 5.601 1.00 89.62 93 VAL A O 1
ATOM 780 N N . ASN A 1 94 ? 1.107 -2.598 7.666 1.00 90.38 94 ASN A N 1
ATOM 781 C CA . ASN A 1 94 ? 1.404 -4.028 7.784 1.00 90.38 94 ASN A CA 1
ATOM 782 C C . ASN A 1 94 ? 0.451 -4.921 6.970 1.00 90.38 94 ASN A C 1
ATOM 784 O O . ASN A 1 94 ? 0.656 -6.129 6.888 1.00 90.38 94 ASN A O 1
ATOM 788 N N . GLY A 1 95 ? -0.597 -4.349 6.369 1.00 88.94 95 GLY A N 1
ATOM 789 C CA . GLY A 1 95 ? -1.602 -5.094 5.612 1.00 88.94 95 GLY A CA 1
ATOM 790 C C . GLY A 1 95 ? -2.598 -5.878 6.472 1.00 88.94 95 GLY A C 1
ATOM 791 O O . GLY A 1 95 ? -3.393 -6.633 5.921 1.00 88.94 95 GLY A O 1
ATOM 792 N N . TRP A 1 96 ? -2.593 -5.688 7.794 1.00 93.44 96 TRP A N 1
ATOM 793 C CA . TRP A 1 96 ? -3.566 -6.289 8.713 1.00 93.44 96 TRP A CA 1
ATOM 794 C C . TRP A 1 96 ? -4.947 -5.648 8.589 1.00 93.44 96 TRP A C 1
ATOM 796 O O . TRP A 1 96 ? -5.956 -6.317 8.792 1.00 93.44 96 TRP A O 1
ATOM 806 N N . LEU A 1 97 ? -5.004 -4.371 8.199 1.00 93.88 97 LEU A N 1
ATOM 807 C CA . LEU A 1 97 ? -6.251 -3.661 7.939 1.00 93.88 97 LEU A CA 1
ATOM 808 C C . LEU A 1 97 ? -6.307 -3.151 6.497 1.00 93.88 97 LEU A C 1
ATOM 810 O O . LEU A 1 97 ? -5.448 -2.405 6.028 1.00 93.88 97 LEU A O 1
ATOM 814 N N . THR A 1 98 ? -7.352 -3.549 5.786 1.00 92.88 98 THR A N 1
ATOM 815 C CA . THR A 1 98 ? -7.610 -3.236 4.382 1.00 92.88 98 THR A CA 1
ATOM 816 C C . THR A 1 98 ? -9.092 -2.928 4.181 1.00 92.88 98 THR A C 1
ATOM 818 O O . THR A 1 98 ? -9.929 -3.253 5.015 1.00 92.88 98 THR A O 1
ATOM 821 N N . GLU A 1 99 ? -9.456 -2.363 3.028 1.00 91.38 99 GLU A N 1
ATOM 822 C CA . GLU A 1 99 ? -10.873 -2.151 2.685 1.00 91.38 99 GLU A CA 1
ATOM 823 C C . GLU A 1 99 ? -11.684 -3.454 2.689 1.00 91.38 99 GLU A C 1
ATOM 825 O O . GLU A 1 99 ? -12.861 -3.434 3.027 1.00 91.38 99 GLU A O 1
ATOM 830 N N . LYS A 1 100 ? -11.058 -4.586 2.341 1.00 93.81 100 LYS A N 1
ATOM 831 C CA . LYS A 1 100 ? -11.746 -5.874 2.199 1.00 93.81 100 LYS A CA 1
ATOM 832 C C . LYS A 1 100 ? -12.086 -6.526 3.534 1.00 93.81 100 LYS A C 1
ATOM 834 O O . LYS A 1 100 ? -13.096 -7.206 3.622 1.00 93.81 100 LYS A O 1
ATOM 839 N N . ASN A 1 101 ? -11.239 -6.347 4.545 1.00 95.25 101 ASN A N 1
ATOM 840 C CA . ASN A 1 101 ? -11.425 -6.960 5.861 1.00 95.25 101 ASN A CA 1
ATOM 841 C C . ASN A 1 101 ? -11.876 -5.959 6.934 1.00 95.25 101 ASN A C 1
ATOM 843 O O . ASN A 1 101 ? -12.053 -6.350 8.082 1.00 95.25 101 ASN A O 1
ATOM 847 N N . PHE A 1 102 ? -12.091 -4.690 6.570 1.00 95.12 102 PHE A N 1
ATOM 848 C CA . PHE A 1 102 ? -12.533 -3.653 7.500 1.00 95.12 102 PHE A CA 1
ATOM 849 C C . PHE A 1 102 ? -13.800 -4.051 8.272 1.00 95.12 102 PHE A C 1
ATOM 851 O O . PHE A 1 102 ? -13.837 -3.881 9.486 1.00 95.12 102 PHE A O 1
ATOM 858 N N . ALA A 1 103 ? -14.808 -4.602 7.584 1.00 94.94 103 ALA A N 1
ATOM 859 C CA . ALA A 1 103 ? -16.068 -5.012 8.207 1.00 94.94 103 ALA A CA 1
ATOM 860 C C . ALA A 1 103 ? -15.854 -6.091 9.281 1.00 94.94 103 ALA A C 1
ATOM 862 O O . ALA A 1 103 ? -16.292 -5.920 10.412 1.00 94.94 103 ALA A O 1
ATOM 863 N N . ALA A 1 104 ? -15.080 -7.133 8.964 1.00 95.44 104 ALA A N 1
ATOM 864 C CA . ALA A 1 104 ? -14.760 -8.197 9.913 1.00 95.44 104 ALA A CA 1
ATOM 865 C C . ALA A 1 104 ? -13.986 -7.672 11.136 1.00 95.44 104 ALA A C 1
ATOM 867 O O . ALA A 1 104 ? -14.280 -8.041 12.269 1.00 95.44 104 ALA A O 1
ATOM 868 N N . VAL A 1 105 ? -13.016 -6.771 10.931 1.00 95.44 105 VAL A N 1
ATOM 869 C CA . VAL A 1 105 ? -12.271 -6.154 12.044 1.00 95.44 105 VAL A CA 1
ATOM 870 C C . VAL A 1 105 ? -13.192 -5.304 12.922 1.00 95.44 105 VAL A C 1
ATOM 872 O O . VAL A 1 105 ? -13.066 -5.337 14.144 1.00 95.44 105 VAL A O 1
ATOM 875 N N . TYR A 1 106 ? -14.122 -4.559 12.320 1.00 95.81 106 TYR A N 1
ATOM 876 C CA . TYR A 1 106 ? -15.115 -3.783 13.059 1.00 95.81 106 TYR A CA 1
ATOM 877 C C . TYR A 1 106 ? -16.005 -4.683 13.926 1.00 95.81 106 TYR A C 1
ATOM 879 O O . TYR A 1 106 ? -16.173 -4.398 15.109 1.00 95.81 106 TYR A O 1
ATOM 887 N N . GLU A 1 107 ? -16.514 -5.786 13.372 1.00 95.44 107 GLU A N 1
ATOM 888 C CA . GLU A 1 107 ? -17.347 -6.746 14.107 1.00 95.44 107 GLU A CA 1
ATOM 889 C C . GLU A 1 107 ? -16.600 -7.371 15.287 1.00 95.44 107 GLU A C 1
ATOM 891 O O . GLU A 1 107 ? -17.105 -7.339 16.409 1.00 95.44 107 GLU A O 1
ATOM 896 N N . ILE A 1 108 ? -15.369 -7.852 15.071 1.00 94.31 108 ILE A N 1
ATOM 897 C CA . ILE A 1 108 ? -14.534 -8.432 16.135 1.00 94.31 108 ILE A CA 1
ATOM 898 C C . ILE A 1 108 ? -14.310 -7.419 17.264 1.00 94.31 108 ILE A C 1
ATOM 900 O O . ILE A 1 108 ? -14.479 -7.744 18.439 1.00 94.31 108 ILE A O 1
ATOM 904 N N . LEU A 1 109 ? -13.955 -6.176 16.925 1.00 93.75 109 LEU A N 1
ATOM 905 C CA . LEU A 1 109 ? -13.718 -5.134 17.926 1.00 93.75 109 LEU A CA 1
ATOM 906 C C . LEU A 1 109 ? -15.001 -4.716 18.655 1.00 93.75 109 LEU A C 1
ATOM 908 O O . LEU A 1 109 ? -14.949 -4.427 19.850 1.00 93.75 109 LEU A O 1
ATOM 912 N N . SER A 1 110 ? -16.145 -4.688 17.968 1.00 91.75 110 SER A N 1
ATOM 913 C CA . SER A 1 110 ? -17.440 -4.403 18.590 1.00 91.75 110 SER A CA 1
ATOM 914 C C . SER A 1 110 ? -17.839 -5.509 19.566 1.00 91.75 110 SER A C 1
ATOM 916 O O . SER A 1 110 ? -18.231 -5.207 20.691 1.00 91.75 110 SER A O 1
ATOM 918 N N . ALA A 1 111 ? -17.679 -6.776 19.175 1.00 91.44 111 ALA A N 1
ATOM 919 C CA . ALA A 1 111 ? -17.959 -7.923 20.035 1.00 91.44 111 ALA A CA 1
ATOM 920 C C . ALA A 1 111 ? -17.066 -7.907 21.283 1.00 91.44 111 ALA A C 1
ATOM 922 O O . ALA A 1 111 ? -17.560 -8.019 22.401 1.00 91.44 111 ALA A O 1
ATOM 923 N N . TYR A 1 112 ? -15.766 -7.654 21.108 1.00 89.44 112 TYR A N 1
ATOM 924 C CA . TYR A 1 112 ? -14.830 -7.532 22.224 1.00 89.44 112 TYR A CA 1
ATOM 925 C C . TYR A 1 112 ? -15.211 -6.405 23.197 1.00 89.44 112 TYR A C 1
ATOM 927 O O . TYR A 1 112 ? -15.140 -6.574 24.411 1.00 89.44 112 TYR A O 1
ATOM 935 N N . ARG A 1 113 ? -15.667 -5.254 22.688 1.00 88.56 113 ARG A N 1
ATOM 936 C CA . ARG A 1 113 ? -16.146 -4.148 23.534 1.00 88.56 113 ARG A CA 1
ATOM 937 C C . ARG A 1 113 ? -17.431 -4.476 24.275 1.00 88.56 113 ARG A C 1
ATOM 939 O O . ARG A 1 113 ? -17.544 -4.106 25.438 1.00 88.56 113 ARG A O 1
ATOM 946 N N . ALA A 1 114 ? -18.377 -5.149 23.625 1.00 86.31 114 ALA A N 1
ATOM 947 C CA . ALA A 1 114 ? -19.605 -5.589 24.276 1.00 86.31 114 ALA A CA 1
ATOM 948 C C . ALA A 1 114 ? -19.291 -6.534 25.445 1.00 86.31 114 ALA A C 1
ATOM 950 O O . ALA A 1 114 ? -19.794 -6.322 26.545 1.00 86.31 114 ALA A O 1
ATOM 951 N N . LEU A 1 115 ? -18.371 -7.482 25.237 1.00 86.56 115 LEU A N 1
ATOM 952 C CA . LEU A 1 115 ? -17.896 -8.387 26.284 1.00 86.56 115 LEU A CA 1
ATOM 953 C C . LEU A 1 115 ? -17.236 -7.636 27.453 1.00 86.56 115 LEU A C 1
ATOM 955 O O . LEU A 1 115 ? -17.540 -7.916 28.611 1.00 86.56 115 LEU A O 1
ATOM 959 N N . LEU A 1 116 ? -16.393 -6.635 27.173 1.00 83.25 116 LEU A N 1
ATOM 960 C CA . LEU A 1 116 ? -15.792 -5.796 28.220 1.00 83.25 116 LEU A CA 1
ATOM 961 C C . LEU A 1 116 ? -16.847 -5.042 29.042 1.00 83.25 116 LEU A C 1
ATOM 963 O O . LEU A 1 116 ? -16.732 -4.972 30.260 1.00 83.25 116 LEU A O 1
ATOM 967 N N . ILE A 1 117 ? -17.872 -4.489 28.387 1.00 81.75 117 ILE A N 1
ATOM 968 C CA . ILE A 1 117 ? -18.943 -3.729 29.054 1.00 81.75 117 ILE A CA 1
ATOM 969 C C . ILE A 1 117 ? -19.850 -4.652 29.876 1.00 81.75 117 ILE A C 1
ATOM 971 O O . ILE A 1 117 ? -20.302 -4.266 30.949 1.00 81.75 117 ILE A O 1
ATOM 975 N N . SER A 1 118 ? -20.104 -5.871 29.394 1.00 79.75 118 SER A N 1
ATOM 976 C CA . SER A 1 118 ? -20.933 -6.864 30.088 1.00 79.75 118 SER A CA 1
ATOM 977 C C . SER A 1 118 ? -20.285 -7.457 31.347 1.00 79.75 118 SER A C 1
ATOM 979 O O . SER A 1 118 ? -20.947 -8.182 32.082 1.00 79.75 118 SER A O 1
ATOM 981 N N . GLY A 1 119 ? -19.001 -7.177 31.607 1.00 67.00 119 GLY A N 1
ATOM 982 C CA . GLY A 1 119 ? -18.258 -7.739 32.741 1.00 67.00 119 GLY A CA 1
ATOM 983 C C . GLY A 1 119 ? -17.892 -9.223 32.592 1.00 67.00 119 GLY A C 1
ATOM 984 O O . GLY A 1 119 ? -17.160 -9.750 33.424 1.00 67.00 119 GLY A O 1
ATOM 985 N N . GLU A 1 120 ? -18.320 -9.885 31.511 1.00 61.19 120 GLU A N 1
ATOM 986 C CA . GLU A 1 120 ? -18.083 -11.315 31.247 1.00 61.19 120 GLU A CA 1
ATOM 987 C C . GLU A 1 120 ? -16.590 -11.672 31.121 1.00 61.19 120 GLU A C 1
ATOM 989 O O . GLU A 1 120 ? -16.175 -12.797 31.401 1.00 61.19 120 GLU A O 1
ATOM 994 N N . ILE A 1 121 ? -15.751 -10.705 30.734 1.00 59.53 121 ILE A N 1
ATOM 995 C CA . ILE A 1 121 ? -14.296 -10.896 30.664 1.00 59.53 121 ILE A CA 1
ATOM 996 C C . ILE A 1 121 ? -13.658 -10.861 32.062 1.00 59.53 121 ILE A C 1
ATOM 998 O O . ILE A 1 121 ? -12.746 -11.642 32.328 1.00 59.53 121 ILE A O 1
ATOM 1002 N N . GLU A 1 122 ? -14.124 -10.001 32.973 1.00 56.50 122 GLU A N 1
ATOM 1003 C CA . GLU A 1 122 ? -13.600 -9.956 34.347 1.00 56.50 122 GLU A CA 1
ATOM 1004 C C . GLU A 1 122 ? -14.040 -11.175 35.160 1.00 56.50 122 GLU A C 1
ATOM 1006 O O . GLU A 1 122 ? -13.231 -11.735 35.902 1.00 56.50 122 GLU A O 1
ATOM 1011 N N . THR A 1 123 ? -15.280 -11.641 34.983 1.00 55.31 123 THR A N 1
ATOM 1012 C CA . THR A 1 123 ? -15.759 -12.875 35.620 1.00 55.31 123 THR A CA 1
ATOM 1013 C C . THR A 1 123 ? -15.028 -14.100 35.078 1.00 55.31 123 THR A C 1
ATOM 1015 O O . THR A 1 123 ? -14.518 -14.886 35.872 1.00 55.31 123 THR A O 1
ATOM 1018 N N . GLY A 1 124 ? -14.848 -14.218 33.758 1.00 57.97 124 GLY A N 1
ATOM 1019 C CA . GLY A 1 124 ? -14.101 -15.325 33.152 1.00 57.97 124 GLY A CA 1
ATOM 1020 C C . GLY A 1 124 ? -12.619 -15.377 33.557 1.00 57.97 124 GLY A C 1
ATOM 1021 O O . GLY A 1 124 ? -12.094 -16.452 33.846 1.00 57.97 124 GLY A O 1
ATOM 1022 N N . ILE A 1 125 ? -11.931 -14.228 33.637 1.00 59.41 125 ILE A N 1
ATOM 1023 C CA . ILE A 1 125 ? -10.526 -14.169 34.088 1.00 59.41 125 ILE A CA 1
ATOM 1024 C C . ILE A 1 125 ? -10.409 -14.482 35.587 1.00 59.41 125 ILE A C 1
ATOM 1026 O O . ILE A 1 125 ? -9.468 -15.168 35.99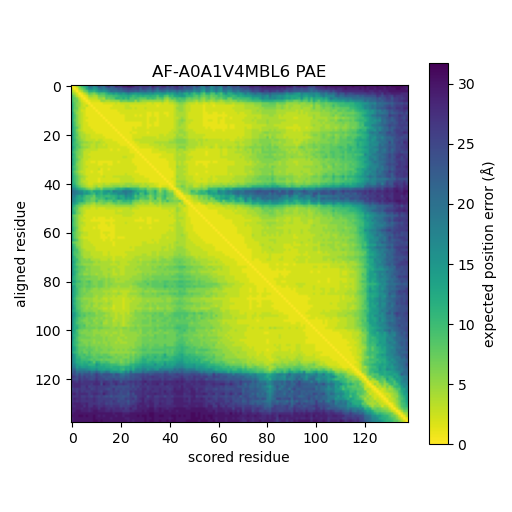5 1.00 59.41 125 ILE A O 1
ATOM 1030 N N . ASN A 1 126 ? -11.347 -14.013 36.414 1.00 56.88 126 ASN A N 1
ATOM 1031 C CA . ASN A 1 126 ? -11.354 -14.328 37.842 1.00 56.88 126 ASN A CA 1
ATOM 1032 C C . ASN A 1 126 ? -11.678 -15.805 38.101 1.00 56.88 126 ASN A C 1
ATOM 1034 O O . ASN A 1 126 ? -11.021 -16.422 38.933 1.00 56.88 126 ASN A O 1
ATOM 1038 N N . GLU A 1 127 ? -12.599 -16.413 37.352 1.00 54.81 127 GLU A N 1
ATOM 1039 C CA . GLU A 1 127 ? -12.884 -17.851 37.440 1.00 54.81 127 GLU A CA 1
ATOM 1040 C C . GLU A 1 127 ? -11.688 -18.717 37.026 1.00 54.81 127 GLU A C 1
ATOM 1042 O O . GLU A 1 127 ? -11.407 -19.727 37.674 1.00 54.81 127 GLU A O 1
ATOM 1047 N N . LEU A 1 128 ? -10.941 -18.315 35.992 1.00 58.53 128 LEU A N 1
ATOM 1048 C CA . LEU A 1 128 ? -9.711 -19.005 35.589 1.00 58.53 128 LEU A CA 1
ATOM 1049 C C . LEU A 1 128 ? -8.624 -18.897 36.668 1.00 58.53 128 LEU A C 1
ATOM 1051 O O . LEU A 1 128 ? -8.017 -19.906 37.019 1.00 58.53 128 LEU A O 1
ATOM 1055 N N . LYS A 1 129 ? -8.444 -17.718 37.278 1.00 57.44 129 LYS A N 1
ATOM 1056 C CA . LYS A 1 129 ? -7.513 -17.540 38.407 1.00 57.44 129 LYS A CA 1
ATOM 1057 C C . LYS A 1 129 ? -7.928 -18.321 39.658 1.00 57.44 129 LYS A C 1
ATOM 1059 O O . LYS A 1 129 ? -7.064 -18.874 40.331 1.00 57.44 129 LYS A O 1
ATOM 1064 N N . ILE A 1 130 ? -9.225 -18.403 39.968 1.00 57.16 130 ILE A N 1
ATOM 1065 C CA . ILE A 1 130 ? -9.743 -19.191 41.101 1.00 57.16 130 ILE A CA 1
ATOM 1066 C C . ILE A 1 130 ? -9.516 -20.691 40.866 1.00 57.16 130 ILE A C 1
ATOM 1068 O O . ILE A 1 130 ? -9.137 -21.402 41.794 1.00 57.16 130 ILE A O 1
ATOM 1072 N N . ARG A 1 131 ? -9.676 -21.181 39.630 1.00 55.94 131 ARG A N 1
ATOM 1073 C CA . ARG A 1 131 ? -9.369 -22.579 39.279 1.00 55.94 131 ARG A CA 1
ATOM 1074 C C . ARG A 1 131 ? -7.876 -22.900 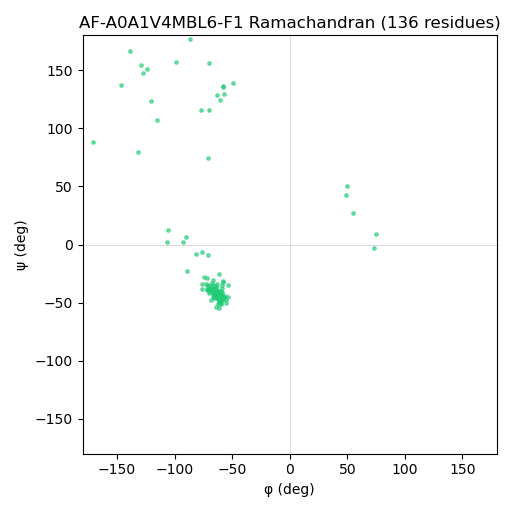39.362 1.00 55.94 131 ARG A C 1
ATOM 1076 O O . ARG A 1 131 ? -7.529 -23.998 39.781 1.00 55.94 131 ARG A O 1
ATOM 1083 N N . GLU A 1 132 ? -7.005 -21.954 39.019 1.00 57.31 132 GLU A N 1
ATOM 1084 C CA . GLU A 1 132 ? -5.550 -22.119 39.148 1.00 57.31 132 GLU A CA 1
ATOM 1085 C C . GLU A 1 132 ? -5.055 -22.022 40.603 1.00 57.31 132 GLU A C 1
ATOM 1087 O O . GLU A 1 132 ? -4.058 -22.650 40.947 1.00 57.31 132 GLU A O 1
ATOM 1092 N N . GLN A 1 133 ? -5.753 -21.290 41.481 1.00 56.38 133 GLN A N 1
ATOM 1093 C CA . GLN A 1 133 ? -5.412 -21.192 42.910 1.00 56.38 133 GLN A CA 1
ATOM 1094 C C . GLN A 1 133 ? -6.075 -22.270 43.786 1.00 56.38 133 GLN A C 1
ATOM 1096 O O . GLN A 1 133 ? -5.574 -22.568 44.868 1.00 56.38 133 GLN A O 1
ATOM 1101 N N . GLY A 1 134 ? -7.188 -22.859 43.340 1.00 56.34 134 GLY A N 1
ATOM 1102 C CA . GLY A 1 134 ? -7.965 -23.853 44.091 1.00 56.34 134 GLY A CA 1
ATOM 1103 C C . GLY A 1 134 ? -7.600 -25.316 43.829 1.00 56.34 134 GLY A C 1
ATOM 1104 O O . GLY A 1 134 ? -8.254 -26.204 44.370 1.00 56.34 134 GLY A O 1
ATOM 1105 N N . GLY A 1 135 ? -6.595 -25.596 42.997 1.00 54.16 135 GLY A N 1
ATOM 1106 C CA . GLY A 1 135 ? -6.274 -26.957 42.575 1.00 54.16 135 GLY A CA 1
ATOM 1107 C C . GLY A 1 135 ? -4.800 -27.289 42.705 1.00 54.16 135 GLY A C 1
ATOM 1108 O O . GLY A 1 135 ? -4.121 -27.257 41.697 1.00 54.16 135 GLY A O 1
ATOM 1109 N N . TYR A 1 136 ? -4.341 -27.604 43.921 1.00 50.00 136 TYR A N 1
ATOM 1110 C CA . TYR A 1 136 ? -3.419 -28.710 44.245 1.00 50.00 136 TYR A CA 1
ATOM 1111 C C . TYR A 1 136 ? -3.351 -28.850 45.779 1.00 50.00 136 TYR A C 1
ATOM 1113 O O . TYR A 1 136 ? -2.493 -28.269 46.436 1.00 50.00 136 TYR A O 1
ATOM 1121 N N . SER A 1 137 ? -4.261 -29.641 46.347 1.00 39.12 137 SER A N 1
ATOM 1122 C CA . SER A 1 137 ? -3.994 -30.399 47.574 1.00 39.12 137 SER A CA 1
ATOM 1123 C C . SER A 1 137 ? -4.075 -31.864 47.173 1.00 39.12 137 SER A C 1
ATOM 1125 O O . SER A 1 137 ? -5.159 -32.349 46.851 1.00 39.12 137 SER A O 1
ATOM 1127 N N . PHE A 1 138 ? -2.915 -32.519 47.110 1.00 44.03 138 PHE A N 1
ATOM 1128 C CA . PHE A 1 138 ? -2.845 -33.960 47.347 1.00 44.03 138 PHE A CA 1
ATOM 1129 C C . PHE A 1 138 ? -3.216 -34.251 48.806 1.00 44.03 138 PHE A C 1
ATOM 1131 O O . PHE A 1 138 ? -3.116 -33.307 49.629 1.00 44.03 138 PHE A O 1
#

Sequence (138 aa):
MANRKKNKLDIHAETRLWNLSLKNQQIATKDLADEMIYRFHLGNSAWRDQDLQKIILAARRRVMRRRSKMKKNISAWALKLFLPEKVVAQWAVNGWLTEKNFAAVYEILSAYRALLISGEIETGINELKIREQGGYSF

pLDDT: mean 84.98, std 14.89, range [39.12, 97.0]

Nearest PDB structures (fold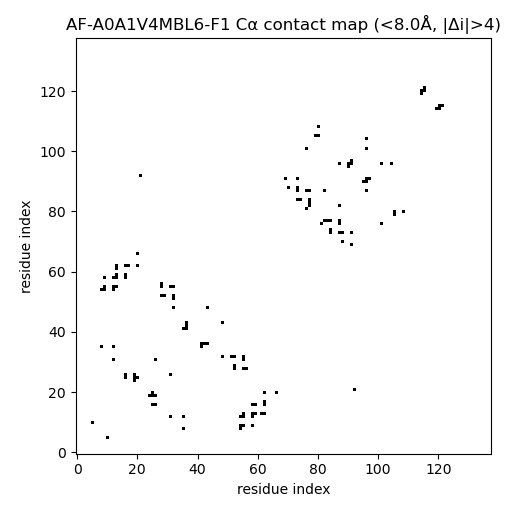seek):
  1gt0-assembly1_D  TM=4.138E-01  e=6.380E+00  Mus musculus

Secondary structure (DSSP, 8-state):
---PPP-HHHHHHHHHHHHHHHTT----HHHHHHHHHHHTT----HHHHHHHHHHHHHHHHHHHHHHHHHHHHHHHHHHHHT--HHHHHHHHHTTSS-TTTHHHHHHHHHHHHHHHHTTHHHHHHHHHHHHHHS----

Radius of gyration: 24.17 Å; Cα contacts (8 Å, |Δi|>4): 73; chains: 1; bounding box: 41×43×75 Å

Mean predicted aligned error: 9.74 Å

Foldseek 3Di:
DDPPDQDPLLVVLLVVQLLCVLVVHDDDLQVSLVVVCVVVVPPDDPVSSVVSSVSNVVSNVVSVVVVVVLLVVLVVLCVLLVHPSVVSSVCVSVVVDDPVCSVVSSVVSVVVVVCVVVCVVVVVVVVVVCVVVVDDDD

Solvent-accessible surface area (backbone atoms only — not comparable to full-atom values): 7942 Å² total; per-residue (Å²): 132,83,87,70,79,80,48,75,65,46,52,46,45,30,51,55,52,40,58,30,53,75,70,76,46,86,78,55,70,65,61,53,39,53,52,48,32,65,75,67,71,50,80,91,46,77,72,56,52,56,53,43,47,53,45,44,54,52,24,50,54,52,40,52,54,49,51,55,51,50,56,56,46,28,56,56,45,12,63,74,63,72,44,60,49,70,59,40,43,51,33,41,71,72,62,76,43,46,87,87,48,42,65,60,54,44,51,55,52,50,53,53,49,51,38,57,73,70,42,55,54,60,53,52,53,50,50,53,52,49,55,67,72,71,64,84,79,132